Protein AF-A0A935DJJ0-F1 (afdb_monomer)

Solvent-accessible surface area (backbone atoms only — not comparable to full-atom values): 3155 Å² total; per-residue (Å²): 113,70,71,56,52,57,55,8,45,56,42,11,68,76,37,74,42,58,54,74,58,15,39,55,56,45,52,27,47,78,68,74,42,69,44,78,47,86,52,63,64,54,70,74,33,62,71,94,57,58,64,45,65,131

Secondary structure (DSSP, 8-state):
-HHHHHHHHHHHHHHT--HHHHHHHHHHHHTT--EE---HHHHHH--SS-EE--

Nearest PDB structures (foldseek):
  1v8p-assembly2_F  TM=8.226E-01  e=1.717E-02  Pyrobaculum aerophilum
  1v8o-assembly1_C  TM=8.303E-01  e=2.105E-02  Pyrobaculum aerophilum
  1v8p-assembly1_D  TM=8.208E-01  e=2.955E-02  Pyrobaculum aerophilum
  7by2-assembly1_B-2  TM=7.710E-01  e=8.184E-02  Klebsiella pneumoniae
  5k8j-assembly1_B  TM=7.339E-01  e=2.266E-01  Caulobacter vibrioides CB15

Foldseek 3Di:
DVVLQVQLVVQCVQQVDDSVLSSQLSVCQVVVHAAEDPDPSCVVRRPPHHYDYD

Sequence (54 aa):
MIFVLDASVAIAAASRLRAADACYVWAAQRHGLSLCTLDGEILLRSVGIRVYAP

Radius of gyration: 10.08 Å; Cα contacts (8 Å, |Δi|>4): 77; chains: 1; bounding box: 21×20×25 Å

pLDDT: mean 88.73, std 9.11, range [60.41, 96.0]

Mean predicted aligned error: 3.71 Å

Structure (mmCIF, N/CA/C/O backbone):
data_AF-A0A935DJJ0-F1
#
_entry.id   AF-A0A935DJJ0-F1
#
loop_
_atom_site.group_PDB
_atom_site.id
_atom_site.type_symbol
_atom_site.label_atom_id
_atom_site.label_alt_id
_atom_site.label_comp_id
_atom_site.label_asym_id
_atom_site.label_entity_id
_atom_site.label_seq_id
_atom_site.pdbx_PDB_ins_code
_atom_site.Cartn_x
_atom_site.Cartn_y
_atom_site.Cartn_z
_atom_site.occupancy
_atom_site.B_iso_or_equiv
_atom_site.auth_seq_id
_atom_site.auth_comp_id
_atom_site.auth_asym_id
_atom_site.auth_atom_id
_atom_site.pdbx_PDB_model_num
ATOM 1 N N . MET A 1 1 ? 11.693 -11.383 -8.459 1.00 60.41 1 MET A N 1
ATOM 2 C CA . MET A 1 1 ? 11.938 -10.290 -7.490 1.00 60.41 1 MET A CA 1
ATOM 3 C C . MET A 1 1 ? 12.107 -8.932 -8.175 1.00 60.41 1 MET A C 1
ATOM 5 O O . MET A 1 1 ? 11.459 -7.994 -7.744 1.00 60.41 1 MET A O 1
ATOM 9 N N . ILE A 1 2 ? 12.874 -8.826 -9.270 1.00 61.16 2 ILE A N 1
ATOM 10 C CA . ILE A 1 2 ? 13.111 -7.560 -10.004 1.00 61.16 2 ILE A CA 1
ATOM 11 C C . ILE A 1 2 ? 11.808 -6.869 -10.468 1.00 61.16 2 ILE A C 1
ATOM 13 O O . ILE A 1 2 ? 11.628 -5.688 -10.212 1.00 61.16 2 ILE A O 1
ATOM 17 N N . PHE A 1 3 ? 10.839 -7.613 -11.015 1.00 61.31 3 PHE A N 1
ATOM 18 C CA . PHE A 1 3 ? 9.543 -7.047 -11.442 1.00 61.31 3 PHE A CA 1
ATOM 19 C C . PHE A 1 3 ? 8.712 -6.409 -10.315 1.00 61.31 3 PHE A C 1
ATOM 21 O O . PHE A 1 3 ? 7.938 -5.490 -10.564 1.00 61.31 3 PHE A O 1
ATOM 28 N N . VAL A 1 4 ? 8.853 -6.900 -9.079 1.00 65.69 4 VAL A N 1
ATOM 29 C CA . VAL A 1 4 ? 8.150 -6.334 -7.914 1.00 65.69 4 VAL A CA 1
ATOM 30 C C . VAL A 1 4 ? 8.769 -4.990 -7.538 1.00 65.69 4 VAL A C 1
ATOM 32 O O . VAL A 1 4 ? 8.047 -4.053 -7.211 1.00 65.69 4 VAL A O 1
ATOM 35 N N . LEU A 1 5 ? 10.097 -4.882 -7.650 1.00 69.62 5 LEU A N 1
ATOM 36 C CA . LEU A 1 5 ? 10.822 -3.639 -7.415 1.00 69.62 5 LEU A CA 1
ATOM 37 C C . LEU A 1 5 ? 10.432 -2.572 -8.445 1.00 69.62 5 LEU A C 1
ATOM 39 O O . LEU A 1 5 ? 10.026 -1.493 -8.027 1.00 69.62 5 LEU A O 1
ATOM 43 N N . ASP A 1 6 ? 10.411 -2.875 -9.745 1.00 78.19 6 ASP A N 1
ATOM 44 C CA . ASP A 1 6 ? 9.995 -1.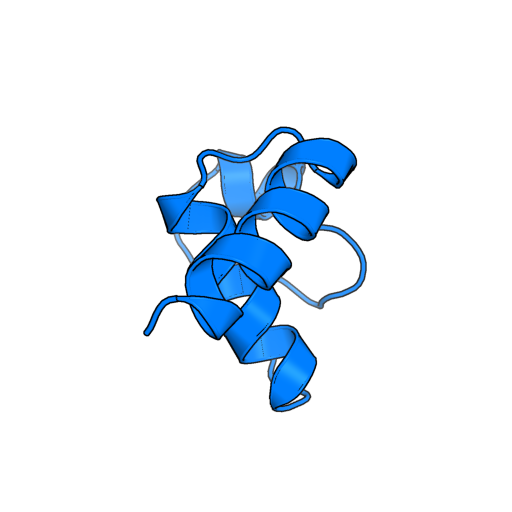895 -10.767 1.00 78.19 6 ASP A CA 1
ATOM 45 C C . ASP A 1 6 ? 8.558 -1.390 -10.558 1.00 78.19 6 ASP A C 1
ATOM 47 O O . ASP A 1 6 ? 8.289 -0.189 -10.628 1.00 78.19 6 ASP A O 1
ATOM 51 N N . ALA A 1 7 ? 7.622 -2.287 -10.235 1.00 76.44 7 ALA A N 1
ATOM 52 C CA . ALA A 1 7 ? 6.237 -1.894 -9.994 1.00 76.44 7 ALA A CA 1
ATOM 53 C C . ALA A 1 7 ? 6.072 -1.076 -8.697 1.00 76.44 7 ALA A C 1
ATOM 55 O O . ALA A 1 7 ? 5.292 -0.123 -8.656 1.00 76.44 7 ALA A O 1
ATOM 56 N N . SER A 1 8 ? 6.848 -1.394 -7.656 1.00 80.88 8 SER A N 1
ATOM 57 C CA . SER A 1 8 ? 6.896 -0.603 -6.421 1.00 80.88 8 SER A CA 1
ATOM 58 C C . SER A 1 8 ? 7.529 0.775 -6.629 1.00 80.88 8 SER A C 1
ATOM 60 O O . SER A 1 8 ? 7.111 1.729 -5.981 1.00 80.88 8 SER A O 1
ATOM 62 N N . VAL A 1 9 ? 8.469 0.921 -7.571 1.00 84.69 9 VAL A N 1
ATOM 63 C CA . VAL A 1 9 ? 9.069 2.217 -7.926 1.00 84.69 9 VAL A CA 1
ATOM 64 C C . VAL A 1 9 ? 8.031 3.131 -8.573 1.00 84.69 9 VAL A C 1
ATOM 66 O O . VAL A 1 9 ? 7.976 4.312 -8.235 1.00 84.69 9 VAL A O 1
ATOM 69 N N . ALA A 1 10 ? 7.159 2.602 -9.438 1.00 86.50 10 ALA A N 1
ATOM 70 C CA . ALA A 1 10 ? 6.068 3.383 -10.023 1.00 86.50 10 ALA A CA 1
ATOM 71 C C . ALA A 1 10 ? 5.093 3.901 -8.952 1.00 86.50 1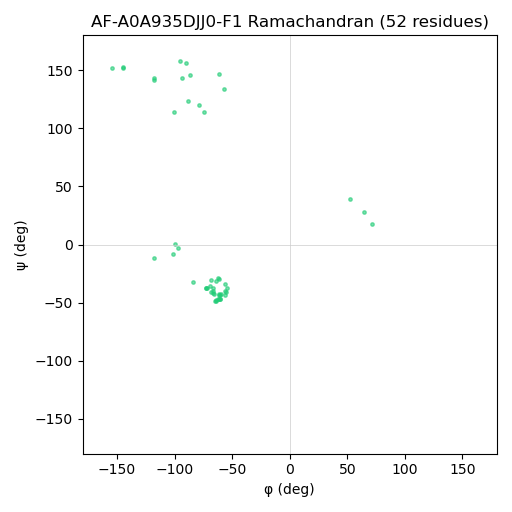0 ALA A C 1
ATOM 73 O O . ALA A 1 10 ? 4.718 5.075 -8.974 1.00 86.50 10 ALA A O 1
ATOM 74 N N . ILE A 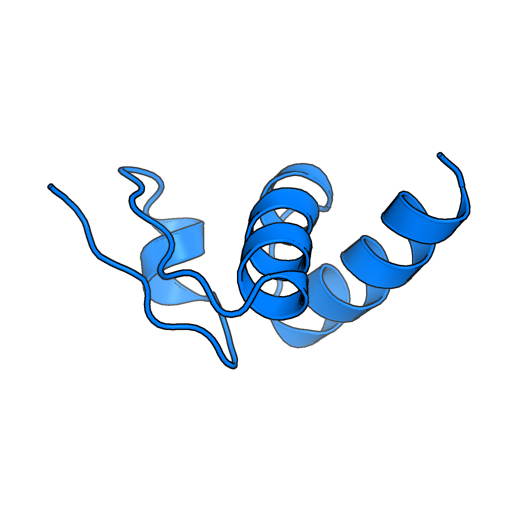1 11 ? 4.731 3.055 -7.977 1.00 89.00 11 ILE A N 1
ATOM 75 C CA . ILE A 1 11 ? 3.911 3.492 -6.840 1.00 89.00 11 ILE A CA 1
ATOM 76 C C . ILE A 1 11 ? 4.667 4.517 -6.000 1.00 89.00 11 ILE A C 1
ATOM 78 O O . ILE A 1 11 ? 4.123 5.584 -5.753 1.00 89.00 11 ILE A O 1
ATOM 82 N N . ALA A 1 12 ? 5.921 4.251 -5.630 1.00 90.25 12 ALA A N 1
ATOM 83 C CA . ALA A 1 12 ? 6.744 5.167 -4.844 1.00 90.25 12 ALA A CA 1
ATOM 84 C C . ALA A 1 12 ? 6.863 6.550 -5.500 1.00 90.25 12 ALA A C 1
ATOM 86 O O . ALA A 1 12 ? 6.752 7.564 -4.813 1.00 90.25 12 ALA A O 1
ATOM 87 N N . ALA A 1 13 ? 7.028 6.608 -6.824 1.00 88.69 13 ALA A N 1
ATOM 88 C CA . ALA A 1 13 ? 7.078 7.857 -7.576 1.00 88.69 13 ALA A CA 1
ATOM 89 C C . ALA A 1 13 ? 5.737 8.611 -7.542 1.00 88.69 13 ALA A C 1
ATOM 91 O O . ALA A 1 13 ? 5.722 9.827 -7.349 1.00 88.69 13 ALA A O 1
ATOM 92 N N . ALA A 1 14 ? 4.615 7.900 -7.688 1.00 88.44 14 ALA A N 1
ATOM 93 C CA . ALA A 1 14 ? 3.281 8.496 -7.679 1.00 88.44 14 ALA A CA 1
ATOM 94 C C . ALA A 1 14 ? 2.834 8.951 -6.278 1.00 88.44 14 ALA A C 1
ATOM 96 O O . ALA A 1 14 ? 2.192 9.990 -6.138 1.00 88.44 14 ALA A O 1
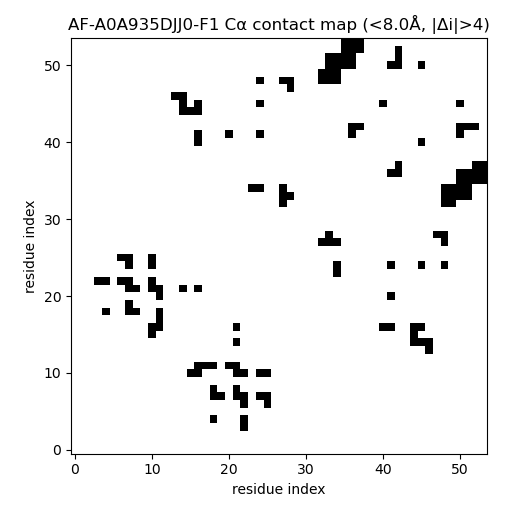ATOM 97 N N . SER A 1 15 ? 3.174 8.186 -5.240 1.00 88.62 15 SER A N 1
ATOM 98 C CA . SER A 1 15 ? 2.712 8.400 -3.867 1.00 88.62 15 SER A CA 1
ATOM 99 C C . SER A 1 15 ? 3.742 9.079 -2.965 1.00 88.62 15 SER A C 1
ATOM 101 O O . SER A 1 15 ? 3.426 9.423 -1.832 1.00 88.62 15 SER A O 1
ATOM 103 N N . ARG A 1 16 ? 4.987 9.267 -3.420 1.00 92.69 16 ARG A N 1
ATOM 104 C CA . ARG A 1 16 ? 6.110 9.720 -2.575 1.00 92.69 16 ARG A CA 1
ATOM 105 C C . ARG A 1 16 ? 6.281 8.859 -1.314 1.00 92.69 16 ARG A C 1
ATOM 107 O O . ARG A 1 16 ? 6.535 9.379 -0.225 1.00 92.69 16 ARG A O 1
ATOM 114 N N . LEU A 1 17 ? 6.096 7.549 -1.465 1.00 92.69 17 LEU A N 1
ATOM 115 C CA . LEU A 1 17 ? 6.401 6.558 -0.433 1.00 92.69 17 LEU A CA 1
ATOM 116 C C . LEU A 1 17 ? 7.839 6.067 -0.584 1.00 92.69 17 LEU A C 1
ATOM 118 O O . LEU A 1 17 ? 8.403 6.081 -1.680 1.00 92.69 17 LEU A O 1
ATOM 122 N N . ARG A 1 18 ? 8.421 5.564 0.507 1.00 89.81 18 ARG A N 1
ATOM 123 C CA . ARG A 1 18 ? 9.658 4.780 0.419 1.00 89.81 18 ARG A CA 1
ATOM 124 C C . ARG A 1 18 ? 9.384 3.532 -0.421 1.00 89.81 18 ARG A C 1
ATOM 126 O O . ARG A 1 18 ? 8.296 2.963 -0.353 1.00 89.81 18 ARG A O 1
ATOM 133 N N . A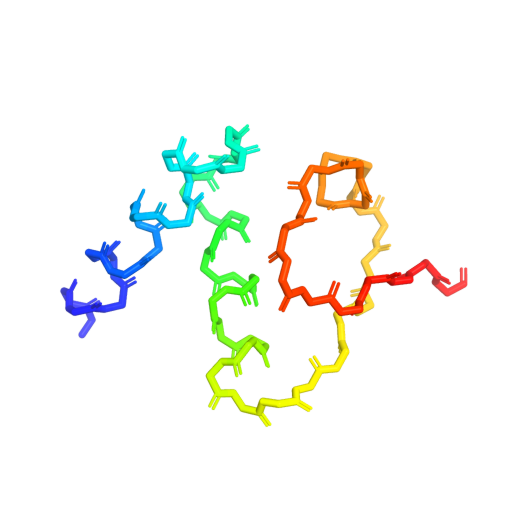LA A 1 19 ? 10.379 3.069 -1.176 1.00 87.00 19 ALA A N 1
ATOM 134 C CA . ALA A 1 19 ? 10.218 1.905 -2.053 1.00 87.00 19 ALA A CA 1
ATOM 135 C C . ALA A 1 19 ? 9.703 0.661 -1.300 1.00 87.00 19 ALA A C 1
ATOM 137 O O . ALA A 1 19 ? 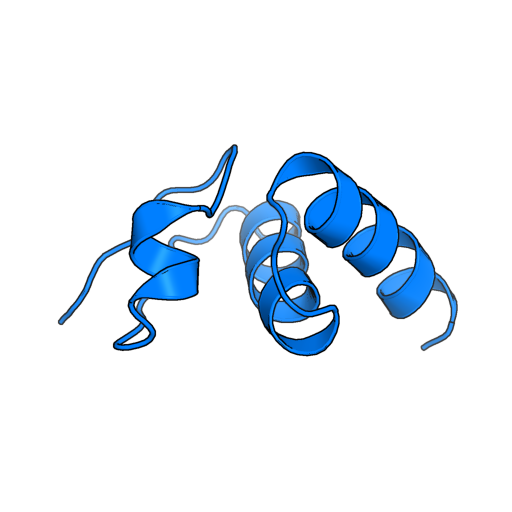8.850 -0.062 -1.807 1.00 87.00 19 ALA A O 1
ATOM 138 N N . ALA A 1 20 ? 10.158 0.457 -0.057 1.00 87.31 20 ALA A N 1
ATOM 139 C CA . ALA A 1 20 ? 9.686 -0.632 0.797 1.00 87.31 20 ALA A CA 1
ATOM 140 C C . ALA A 1 20 ? 8.179 -0.535 1.110 1.00 87.31 20 ALA A C 1
ATOM 142 O O . ALA A 1 20 ? 7.473 -1.535 1.026 1.00 87.31 20 ALA A O 1
ATOM 143 N N . ASP A 1 21 ? 7.670 0.662 1.400 1.00 92.50 21 ASP A N 1
ATOM 144 C CA . ASP A 1 21 ? 6.252 0.878 1.708 1.00 92.50 21 ASP A CA 1
ATOM 145 C C . ASP A 1 21 ? 5.380 0.747 0.455 1.00 92.50 21 ASP A C 1
ATOM 147 O O . ASP A 1 21 ? 4.292 0.167 0.477 1.00 92.50 21 ASP A O 1
ATOM 151 N N . ALA A 1 22 ? 5.899 1.231 -0.673 1.00 92.81 22 ALA A N 1
ATOM 152 C CA . ALA A 1 22 ? 5.258 1.106 -1.971 1.00 92.81 22 ALA A CA 1
ATOM 153 C C . ALA A 1 22 ? 5.091 -0.360 -2.412 1.00 92.81 22 ALA A C 1
ATOM 155 O O . ALA A 1 22 ? 4.117 -0.672 -3.098 1.00 92.81 22 ALA A O 1
ATOM 156 N N . CYS A 1 23 ? 5.968 -1.278 -1.980 1.00 92.12 23 CYS A N 1
ATOM 157 C CA . CYS A 1 23 ? 5.786 -2.716 -2.203 1.00 92.12 23 CYS A CA 1
ATOM 158 C C . CYS A 1 23 ? 4.503 -3.246 -1.552 1.00 92.12 23 CYS A C 1
ATOM 160 O O . CYS A 1 23 ? 3.779 -4.014 -2.186 1.00 92.12 23 CYS A O 1
ATOM 162 N N . TYR A 1 24 ? 4.198 -2.842 -0.314 1.00 92.44 24 TYR A N 1
ATOM 163 C CA . TYR A 1 24 ? 2.985 -3.292 0.378 1.00 92.44 24 TYR A CA 1
ATOM 164 C C . TYR A 1 24 ? 1.723 -2.755 -0.294 1.00 92.44 24 TYR A C 1
ATOM 166 O O . TYR A 1 24 ? 0.766 -3.501 -0.504 1.00 92.44 24 TYR A O 1
ATOM 174 N N . VAL A 1 25 ? 1.748 -1.481 -0.696 1.00 93.38 25 VAL A N 1
ATOM 175 C CA . VAL A 1 25 ? 0.657 -0.849 -1.450 1.00 93.38 25 VAL A CA 1
ATOM 176 C C . VAL A 1 25 ? 0.445 -1.557 -2.789 1.00 93.38 25 VAL A C 1
ATOM 178 O O . VAL A 1 25 ? -0.685 -1.921 -3.113 1.00 93.38 25 VAL A O 1
ATOM 181 N N . TRP A 1 26 ? 1.521 -1.819 -3.536 1.00 92.75 26 TRP A N 1
ATOM 182 C CA . TRP A 1 26 ? 1.453 -2.531 -4.812 1.00 92.75 26 TRP A CA 1
ATOM 183 C C . TRP A 1 26 ? 0.888 -3.940 -4.646 1.00 92.75 26 TRP A C 1
ATOM 185 O O . TRP A 1 26 ? -0.011 -4.334 -5.387 1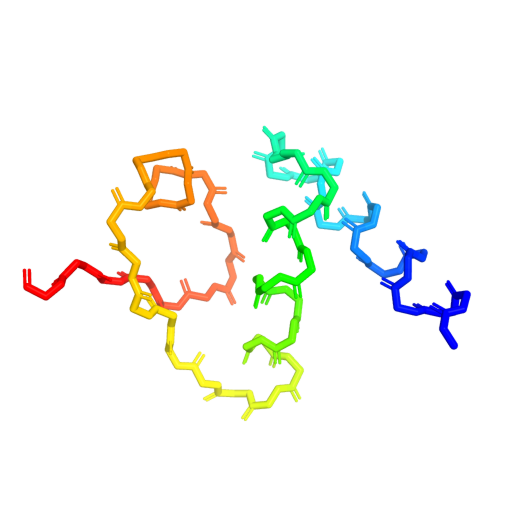.00 92.75 26 TRP A O 1
ATOM 195 N N . ALA A 1 27 ? 1.380 -4.695 -3.661 1.00 92.56 27 ALA A N 1
ATOM 196 C CA . ALA A 1 27 ? 0.918 -6.053 -3.409 1.00 92.56 27 ALA A CA 1
ATOM 197 C C . ALA A 1 27 ? -0.578 -6.068 -3.073 1.00 92.56 27 ALA A C 1
ATOM 199 O O . ALA A 1 27 ? -1.344 -6.832 -3.659 1.00 92.56 27 ALA A O 1
ATOM 200 N N . ALA A 1 28 ? -1.026 -5.183 -2.185 1.00 94.19 28 ALA A N 1
ATOM 201 C CA . ALA A 1 28 ? -2.428 -5.132 -1.807 1.00 94.19 28 ALA A CA 1
ATOM 202 C C . ALA A 1 28 ? -3.328 -4.693 -2.982 1.00 94.19 28 ALA A C 1
ATOM 204 O O . ALA A 1 28 ? -4.374 -5.305 -3.193 1.00 94.19 28 ALA A O 1
ATOM 205 N N . GLN A 1 29 ? -2.890 -3.758 -3.836 1.00 93.38 29 GLN A N 1
ATOM 206 C CA . GLN A 1 29 ? -3.601 -3.414 -5.078 1.00 93.38 29 GLN A CA 1
ATOM 207 C C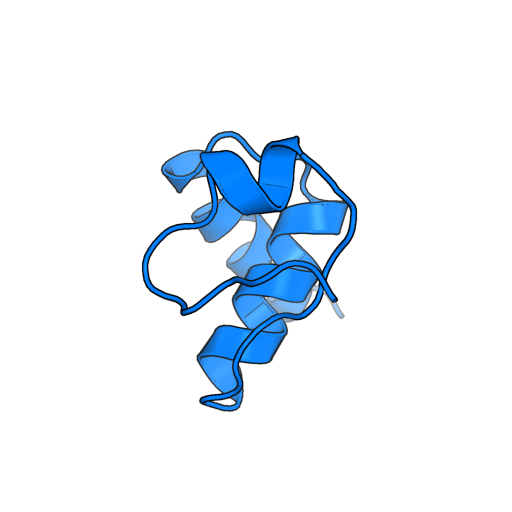 . GLN A 1 29 ? -3.684 -4.595 -6.049 1.00 93.38 29 GLN A C 1
ATOM 209 O O . GLN A 1 29 ? -4.755 -4.905 -6.569 1.00 93.38 29 GLN A O 1
ATOM 214 N N . ARG A 1 30 ? -2.556 -5.280 -6.273 1.00 92.12 30 ARG A N 1
ATOM 215 C CA . ARG A 1 30 ? -2.439 -6.442 -7.165 1.00 92.12 30 ARG A CA 1
ATOM 216 C C . ARG A 1 30 ? -3.423 -7.550 -6.790 1.00 92.12 30 ARG A C 1
ATOM 218 O O . ARG A 1 30 ? -3.904 -8.247 -7.682 1.00 92.12 30 ARG A O 1
ATOM 225 N N . HIS A 1 31 ? -3.693 -7.703 -5.495 1.00 94.06 31 HIS A N 1
ATOM 226 C CA . HIS A 1 31 ? -4.584 -8.716 -4.936 1.00 94.06 31 HIS A CA 1
ATOM 227 C C . HIS A 1 31 ? -5.994 -8.198 -4.604 1.00 94.06 31 HIS A C 1
ATOM 229 O O . HIS A 1 31 ? -6.819 -8.979 -4.140 1.00 94.06 31 HIS A O 1
ATOM 235 N N . GLY A 1 32 ? -6.292 -6.915 -4.842 1.00 94.75 32 GLY A N 1
ATOM 236 C CA . GLY A 1 32 ? -7.596 -6.322 -4.523 1.00 94.75 32 GLY A CA 1
ATOM 237 C C . GLY A 1 32 ? -7.915 -6.292 -3.023 1.00 94.75 32 GLY A C 1
ATOM 238 O O . GLY A 1 32 ? -9.080 -6.358 -2.637 1.00 94.75 32 GLY A O 1
ATOM 239 N N . LEU A 1 33 ? -6.888 -6.228 -2.174 1.00 94.69 33 LEU A N 1
ATOM 240 C CA . LEU A 1 33 ? -7.012 -6.218 -0.718 1.00 94.69 33 LEU A CA 1
ATOM 241 C C . LEU A 1 33 ? -6.993 -4.788 -0.171 1.00 94.69 33 LEU A C 1
ATOM 243 O O . LEU A 1 33 ? -6.470 -3.867 -0.795 1.00 94.69 33 LEU A O 1
ATOM 247 N N . SER A 1 34 ? -7.546 -4.609 1.030 1.00 95.19 34 SER A N 1
ATOM 248 C CA . SER A 1 34 ? -7.332 -3.389 1.818 1.00 95.19 34 SER A CA 1
ATOM 249 C C . SER A 1 34 ? -6.055 -3.522 2.646 1.00 95.19 34 SER A C 1
ATOM 251 O O . SER A 1 34 ? -5.733 -4.617 3.108 1.00 95.19 34 SER A O 1
ATOM 253 N N . LEU A 1 35 ? -5.336 -2.419 2.845 1.00 94.56 35 LEU A N 1
ATOM 254 C CA . LEU A 1 35 ? -4.078 -2.407 3.588 1.00 94.56 35 LEU A CA 1
ATOM 255 C C . LEU A 1 35 ? -4.309 -1.904 5.019 1.00 94.56 35 LEU A C 1
ATOM 257 O O . LEU A 1 35 ? -4.665 -0.747 5.228 1.00 94.56 35 LEU A O 1
ATOM 261 N N . CYS A 1 36 ? -4.103 -2.784 5.996 1.00 95.56 36 CYS A N 1
ATOM 262 C CA . CYS A 1 36 ? -4.099 -2.440 7.415 1.00 95.56 36 CYS A CA 1
ATOM 263 C C . CYS A 1 36 ? -2.684 -2.019 7.826 1.00 95.56 36 CYS A C 1
ATOM 265 O O . CYS A 1 36 ? -1.746 -2.791 7.619 1.00 95.56 36 CYS A O 1
ATOM 267 N N . THR A 1 37 ? -2.503 -0.820 8.377 1.00 94.69 37 THR A N 1
ATOM 268 C CA . THR A 1 37 ? -1.173 -0.337 8.776 1.00 94.69 37 THR A CA 1
ATOM 269 C C . THR A 1 37 ? -1.234 0.708 9.885 1.00 94.69 37 THR A C 1
ATOM 271 O O . THR A 1 37 ? -2.196 1.464 9.993 1.00 94.69 37 THR A O 1
ATOM 274 N N . LEU A 1 38 ? -0.172 0.763 10.690 1.00 95.94 38 LEU A N 1
ATOM 275 C CA . LEU A 1 38 ? 0.095 1.847 11.643 1.00 95.94 38 LEU A CA 1
ATOM 276 C C . LEU A 1 38 ? 1.066 2.893 11.072 1.00 95.94 38 LEU A C 1
ATOM 278 O O . LEU A 1 38 ? 1.362 3.886 11.733 1.00 95.94 38 LEU A O 1
ATOM 282 N N . ASP A 1 39 ? 1.586 2.676 9.860 1.00 94.62 39 ASP A N 1
ATOM 283 C CA . ASP A 1 39 ? 2.489 3.622 9.214 1.00 94.62 39 ASP A CA 1
ATOM 284 C C . ASP A 1 39 ? 1.702 4.843 8.714 1.00 94.62 39 ASP A C 1
ATOM 286 O O . ASP A 1 39 ? 0.865 4.756 7.807 1.00 94.62 39 ASP A O 1
ATOM 290 N N . GLY A 1 40 ? 1.987 5.995 9.323 1.00 92.50 40 GLY A N 1
ATOM 291 C CA . GLY A 1 40 ? 1.341 7.260 8.996 1.00 92.50 40 GLY A CA 1
ATOM 292 C C . GLY A 1 40 ? 1.619 7.740 7.571 1.00 92.50 40 GLY A C 1
ATOM 293 O O . GLY A 1 40 ? 0.742 8.355 6.967 1.00 92.50 40 GLY A O 1
ATOM 294 N N . GLU A 1 41 ? 2.789 7.448 6.995 1.00 92.75 41 GLU A N 1
ATOM 295 C CA . GLU A 1 41 ? 3.065 7.821 5.605 1.00 92.75 41 GLU A CA 1
ATOM 296 C C . GLU A 1 41 ? 2.202 7.012 4.643 1.00 92.75 41 GLU A C 1
ATOM 298 O O . GLU A 1 41 ? 1.651 7.582 3.701 1.00 92.75 41 GLU A O 1
ATOM 303 N N . ILE A 1 42 ? 2.022 5.713 4.901 1.00 94.75 42 ILE A N 1
ATOM 304 C CA . ILE A 1 42 ? 1.140 4.872 4.088 1.00 94.75 42 ILE A CA 1
ATOM 305 C C . ILE A 1 42 ? -0.302 5.363 4.207 1.00 94.75 42 ILE A C 1
ATOM 307 O O . ILE A 1 42 ? -0.929 5.588 3.178 1.00 94.75 42 ILE A O 1
ATOM 311 N N . LEU A 1 43 ? -0.802 5.611 5.421 1.00 94.94 43 LEU A N 1
ATOM 312 C CA . LEU A 1 43 ? -2.162 6.125 5.640 1.00 94.94 43 LEU A CA 1
ATOM 313 C C . LEU A 1 43 ? -2.431 7.444 4.904 1.00 94.94 43 LEU A C 1
ATOM 315 O O . LEU A 1 43 ? -3.520 7.640 4.369 1.00 94.94 43 LEU A O 1
ATOM 319 N N . LEU A 1 44 ? -1.450 8.348 4.877 1.00 94.00 44 LEU A N 1
ATOM 320 C CA . LEU A 1 44 ? -1.607 9.677 4.286 1.00 94.00 44 LEU A CA 1
ATOM 321 C C . LEU A 1 44 ? -1.385 9.703 2.774 1.00 94.00 44 LEU A C 1
ATOM 323 O O . LEU A 1 44 ? -1.964 10.546 2.091 1.00 94.00 44 LEU A O 1
ATOM 327 N N . ARG A 1 45 ? -0.498 8.850 2.253 1.00 94.62 45 ARG A N 1
ATOM 328 C CA . ARG A 1 45 ? 0.025 8.993 0.889 1.00 94.62 45 ARG A CA 1
ATOM 329 C C . ARG A 1 45 ? -0.298 7.835 -0.040 1.00 94.62 45 ARG A C 1
ATOM 331 O O . ARG A 1 45 ? -0.086 7.972 -1.241 1.00 94.62 45 ARG A O 1
ATOM 338 N N . SER A 1 46 ? -0.794 6.703 0.455 1.00 91.81 46 SER A N 1
ATOM 339 C CA . SER A 1 46 ? -1.217 5.601 -0.413 1.00 91.81 46 SER A CA 1
ATOM 340 C C . SER A 1 46 ? -2.281 6.064 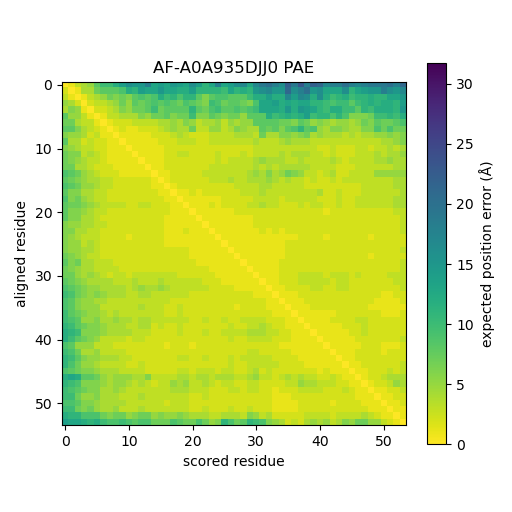-1.413 1.00 91.81 46 SER A C 1
ATOM 342 O O . SER A 1 46 ? -3.251 6.719 -1.035 1.00 91.81 46 SER A O 1
ATOM 344 N N . VAL A 1 47 ? -2.126 5.694 -2.685 1.00 87.50 47 VAL A N 1
ATOM 345 C CA . VAL A 1 47 ? -3.056 6.062 -3.764 1.00 87.50 47 VAL A CA 1
ATOM 346 C C . VAL A 1 47 ? -3.674 4.796 -4.340 1.00 87.50 47 VAL A C 1
ATOM 348 O O . VAL A 1 47 ? -2.992 3.784 -4.451 1.00 87.50 47 VAL A O 1
ATOM 351 N N . GLY A 1 48 ? -4.951 4.837 -4.726 1.00 88.25 48 GLY A N 1
ATOM 352 C CA . GLY A 1 48 ? -5.599 3.746 -5.470 1.00 88.25 48 GLY A CA 1
ATOM 353 C C . GLY A 1 48 ? -5.868 2.476 -4.656 1.00 88.25 48 GLY A C 1
ATOM 354 O O . GLY A 1 48 ? -6.067 1.413 -5.234 1.00 88.25 48 GLY A O 1
ATOM 355 N N . ILE A 1 49 ? -5.847 2.565 -3.326 1.00 93.31 49 ILE A N 1
ATOM 356 C CA . ILE A 1 49 ? -6.154 1.458 -2.420 1.00 93.31 49 ILE A CA 1
ATOM 357 C C . ILE A 1 49 ? -6.876 1.969 -1.170 1.00 93.31 49 ILE A C 1
ATOM 359 O O . ILE A 1 49 ? -6.673 3.106 -0.749 1.00 93.31 49 ILE A O 1
ATOM 363 N N . ARG A 1 50 ? -7.712 1.122 -0.560 1.00 96.00 50 ARG A N 1
ATOM 364 C CA . ARG A 1 50 ? -8.270 1.380 0.769 1.00 96.00 50 ARG A CA 1
ATOM 365 C C . ARG A 1 50 ? -7.227 1.052 1.834 1.00 96.00 50 ARG A C 1
ATOM 367 O O . ARG A 1 50 ? -6.812 -0.101 1.950 1.00 96.00 50 ARG A O 1
ATOM 374 N N . VAL A 1 51 ? -6.863 2.050 2.630 1.00 95.69 51 VAL A N 1
ATOM 375 C CA . VAL A 1 51 ? -5.961 1.894 3.777 1.00 95.69 51 VAL A CA 1
ATOM 376 C C . VAL A 1 51 ? -6.703 2.258 5.052 1.00 95.69 51 VAL A C 1
ATOM 378 O O . VAL A 1 51 ? -7.531 3.169 5.050 1.00 95.69 51 VAL A O 1
ATOM 381 N N . TYR A 1 52 ? -6.444 1.514 6.120 1.00 95.31 52 TYR A N 1
ATOM 382 C CA . TYR A 1 52 ? -7.020 1.763 7.433 1.00 95.31 52 TYR A CA 1
ATOM 383 C C . TYR A 1 52 ? -6.018 1.417 8.534 1.00 95.31 52 TYR A C 1
ATOM 385 O O . TYR A 1 52 ? -5.137 0.576 8.348 1.00 95.31 52 TYR A O 1
ATOM 393 N N . ALA A 1 53 ? -6.162 2.084 9.673 1.00 92.88 53 ALA A N 1
ATOM 394 C CA . ALA A 1 53 ? -5.498 1.698 10.908 1.00 92.88 53 ALA A CA 1
ATOM 395 C C . ALA A 1 53 ? -6.448 0.796 11.719 1.00 92.88 53 ALA A C 1
ATOM 397 O O . ALA A 1 53 ? -7.663 1.018 11.652 1.00 92.88 53 ALA A O 1
ATOM 398 N N . PRO A 1 54 ? -5.931 -0.230 12.418 1.00 85.19 54 PRO A N 1
ATOM 399 C CA . PRO A 1 54 ? -6.717 -1.013 13.366 1.00 85.19 54 PRO A CA 1
ATOM 400 C C . PRO A 1 54 ? -7.134 -0.189 14.592 1.00 85.19 54 PRO A C 1
ATOM 402 O O . PRO A 1 54 ? -6.446 0.810 14.908 1.00 85.19 54 PRO A O 1
#